Protein AF-A0A7Y8J2R2-F1 (afdb_monomer)

Solvent-accessible surface area (backbone atoms only — not comparable to full-atom values): 4893 Å² total; per-residue (Å²): 123,46,81,47,74,52,66,32,74,96,64,35,69,68,35,84,45,70,65,46,50,50,49,54,52,51,53,54,50,50,39,37,75,70,62,61,29,47,81,76,50,76,48,83,48,50,29,32,39,42,36,35,32,37,48,89,82,58,66,61,71,64,60,64,65,70,58,70,74,76,77,79,69,85,70,71,79,81,71,135

Mean predicted aligned error: 9.48 Å

Sequence (80 aa):
MYRVMSRGVDKCPTLCSDEDRVLCLRLVGQLVALGAMTEHAICQMTNHFHMLCKTPVGELSRRLVLYPGEEHGNRKAAAP

Foldseek 3Di:
DDKDKDFADVNAFPQQDVVSVVLVVVLVVVCVVVLQKAWDDKDDDRGMIITDIGGPPDPPVVSVVPDPPPPPDPPPPPDD

Radius of gyration: 14.22 Å; Cα contacts (8 Å, |Δi|>4): 86; chains: 1; bounding box: 40×23×37 Å

Secondary structure (DSSP, 8-state):
-EEEEEE-GGG--SS-SHHHHHHHHHHHHHHHHTTS-EEEEEEE-SSEEEEEEE-SSS-HHHHHHTS-------------

pLDDT: mean 74.72, std 18.6, range [32.41, 92.69]

Structure (mmCIF, N/CA/C/O backbone):
data_AF-A0A7Y8J2R2-F1
#
_entry.id   AF-A0A7Y8J2R2-F1
#
loop_
_atom_site.group_PDB
_atom_site.id
_atom_site.type_symbol
_atom_site.label_atom_id
_atom_site.label_alt_id
_atom_site.label_comp_id
_atom_site.label_asym_id
_atom_site.label_entity_id
_atom_site.label_seq_id
_atom_site.pdbx_PDB_ins_code
_atom_site.Cartn_x
_atom_site.Cartn_y
_atom_site.Cartn_z
_atom_site.occupancy
_atom_site.B_iso_or_equiv
_atom_site.auth_seq_id
_atom_site.auth_comp_id
_atom_site.auth_asym_id
_atom_site.auth_atom_id
_atom_site.pdbx_PDB_model_num
ATOM 1 N N . MET A 1 1 ? -8.932 8.129 10.667 1.00 77.56 1 MET A N 1
ATOM 2 C CA . MET A 1 1 ? -8.739 7.958 9.211 1.00 77.56 1 MET A CA 1
ATOM 3 C C . MET A 1 1 ? -7.382 8.546 8.880 1.00 77.56 1 MET A C 1
ATOM 5 O O . MET A 1 1 ? -7.069 9.598 9.422 1.00 77.56 1 MET A O 1
ATOM 9 N N . TYR A 1 2 ? -6.564 7.850 8.097 1.00 82.12 2 TYR A N 1
ATOM 10 C CA . TYR A 1 2 ? -5.155 8.170 7.875 1.00 82.12 2 TYR A CA 1
ATOM 11 C C . TYR A 1 2 ? -4.879 8.372 6.387 1.00 82.12 2 TYR A C 1
ATOM 13 O O . TYR A 1 2 ? -5.300 7.558 5.565 1.00 82.12 2 TYR A O 1
ATOM 21 N N . ARG A 1 3 ? -4.133 9.433 6.059 1.00 85.31 3 ARG A N 1
ATOM 22 C CA . ARG A 1 3 ? -3.523 9.635 4.742 1.00 85.31 3 ARG A CA 1
ATOM 23 C C . ARG A 1 3 ? -2.060 9.212 4.820 1.00 85.31 3 ARG A C 1
ATOM 25 O O . ARG A 1 3 ? -1.256 9.885 5.456 1.00 85.31 3 ARG A O 1
ATOM 32 N N . VAL A 1 4 ? -1.733 8.106 4.171 1.00 84.94 4 VAL A N 1
ATOM 33 C CA . VAL A 1 4 ? -0.380 7.558 4.061 1.00 84.94 4 VAL A CA 1
ATOM 34 C C . VAL A 1 4 ? 0.252 8.072 2.786 1.00 84.94 4 VAL A C 1
ATOM 36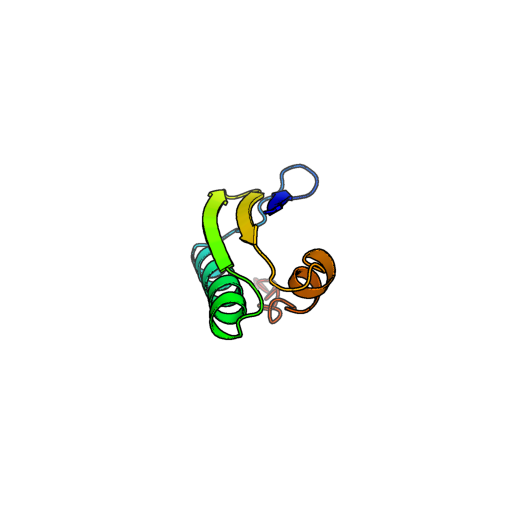 O O . VAL A 1 4 ? -0.392 8.104 1.736 1.00 84.94 4 VAL A O 1
ATOM 39 N N . MET A 1 5 ? 1.508 8.489 2.885 1.00 82.12 5 MET A N 1
ATOM 40 C CA . MET A 1 5 ? 2.308 8.900 1.742 1.00 82.12 5 MET A CA 1
ATOM 41 C C . MET A 1 5 ? 3.697 8.300 1.894 1.00 82.12 5 MET A C 1
ATOM 43 O O . MET A 1 5 ? 4.324 8.482 2.933 1.00 82.12 5 MET A O 1
ATOM 47 N N . SER A 1 6 ? 4.167 7.609 0.861 1.00 78.31 6 SER A N 1
ATOM 48 C CA . SER A 1 6 ? 5.573 7.227 0.733 1.00 78.31 6 SER A CA 1
ATOM 49 C C . SER A 1 6 ? 6.110 7.860 -0.531 1.00 78.31 6 SER A C 1
ATOM 51 O O . SER A 1 6 ? 5.484 7.729 -1.581 1.00 78.31 6 SER A O 1
ATOM 53 N N . ARG A 1 7 ? 7.229 8.572 -0.425 1.00 80.00 7 ARG A N 1
ATOM 54 C CA . ARG A 1 7 ? 7.893 9.253 -1.535 1.00 80.00 7 ARG A CA 1
ATOM 55 C C . ARG A 1 7 ? 9.354 8.835 -1.551 1.00 80.00 7 ARG A C 1
ATOM 57 O O . ARG A 1 7 ? 9.987 8.817 -0.499 1.00 80.00 7 ARG A O 1
ATOM 64 N N . GLY A 1 8 ? 9.870 8.533 -2.737 1.00 74.19 8 GLY A N 1
ATOM 65 C CA . GLY A 1 8 ? 11.279 8.210 -2.918 1.00 74.19 8 GLY A CA 1
ATOM 66 C C . GLY A 1 8 ? 12.177 9.349 -2.447 1.00 74.19 8 GLY A C 1
ATOM 67 O O . GLY A 1 8 ? 11.881 10.528 -2.683 1.00 74.19 8 GLY A O 1
ATOM 68 N N . VAL A 1 9 ? 13.282 8.989 -1.795 1.00 79.25 9 VAL A N 1
ATOM 69 C CA . VAL A 1 9 ? 14.374 9.928 -1.515 1.00 79.25 9 VAL A CA 1
ATOM 70 C C . VAL A 1 9 ? 14.847 10.509 -2.847 1.00 79.25 9 VAL A C 1
ATOM 72 O O . VAL A 1 9 ? 14.835 9.817 -3.864 1.00 79.25 9 VAL A O 1
ATOM 75 N N . ASP A 1 10 ? 15.133 11.809 -2.871 1.00 76.56 10 ASP A N 1
ATOM 76 C CA . ASP A 1 10 ? 15.537 12.538 -4.082 1.00 76.56 10 ASP A CA 1
ATOM 77 C C . ASP A 1 10 ? 14.583 12.389 -5.281 1.00 76.56 10 ASP A C 1
ATOM 79 O O . ASP A 1 10 ? 14.970 12.555 -6.436 1.00 76.56 10 ASP A O 1
ATOM 83 N N . LYS A 1 11 ? 13.294 12.123 -5.015 1.00 69.56 11 LYS A N 1
ATOM 84 C CA . LYS A 1 11 ? 12.252 11.878 -6.031 1.00 69.56 11 LYS A CA 1
ATOM 85 C C . LYS A 1 11 ? 12.536 10.658 -6.916 1.00 69.56 11 LYS A C 1
ATOM 87 O O . LYS A 1 11 ? 11.921 10.541 -7.980 1.00 69.56 11 LYS A O 1
ATOM 92 N N . CYS A 1 12 ? 13.419 9.760 -6.483 1.00 71.12 12 CYS A N 1
ATOM 93 C CA . CYS A 1 12 ? 13.706 8.526 -7.194 1.00 71.12 12 CYS A CA 1
ATOM 94 C C . CYS A 1 12 ? 12.438 7.669 -7.367 1.00 71.12 12 CYS A C 1
ATOM 96 O O . CYS A 1 12 ? 11.520 7.736 -6.538 1.00 71.12 12 CYS A O 1
ATOM 98 N N . PRO A 1 13 ? 12.374 6.861 -8.438 1.00 72.81 13 PRO A N 1
ATOM 99 C CA . PRO A 1 13 ? 11.318 5.875 -8.609 1.00 72.81 13 PRO A CA 1
ATOM 100 C C . PRO A 1 13 ? 11.245 4.929 -7.404 1.00 72.81 13 PRO A C 1
ATOM 102 O O . PRO A 1 13 ? 12.267 4.445 -6.925 1.00 72.81 13 PRO A O 1
ATOM 105 N N . THR A 1 14 ? 10.032 4.678 -6.919 1.00 76.38 14 THR A N 1
ATOM 106 C CA . THR A 1 14 ? 9.737 3.710 -5.850 1.00 76.38 14 THR A CA 1
ATOM 107 C C . THR A 1 14 ? 8.940 2.515 -6.359 1.00 76.38 14 THR A C 1
ATOM 109 O O . THR A 1 14 ? 8.980 1.458 -5.746 1.00 76.38 14 THR A O 1
ATOM 112 N N . LEU A 1 15 ? 8.185 2.698 -7.446 1.00 81.56 15 LEU A N 1
ATOM 113 C CA . LEU A 1 15 ? 7.459 1.650 -8.162 1.00 81.56 15 LEU A CA 1
ATOM 114 C C . LEU A 1 15 ? 7.958 1.701 -9.608 1.00 81.56 15 LEU A C 1
ATOM 116 O O . LEU A 1 15 ? 7.476 2.510 -10.408 1.00 81.56 15 LEU A O 1
ATOM 120 N N . CYS A 1 16 ? 9.008 0.934 -9.889 1.00 83.44 16 CYS A N 1
ATOM 121 C CA . CYS A 1 16 ? 9.796 1.012 -11.120 1.00 83.44 16 CYS A CA 1
ATOM 122 C C . CYS A 1 16 ? 9.162 0.229 -12.270 1.00 83.44 16 CYS A C 1
ATOM 124 O O . CYS A 1 16 ? 9.445 0.520 -13.431 1.00 83.44 16 CYS A O 1
ATOM 126 N N . SER A 1 17 ? 8.306 -0.736 -11.950 1.00 86.44 17 SER A N 1
ATOM 127 C CA . SER A 1 17 ? 7.651 -1.622 -12.905 1.00 86.44 17 SER A CA 1
ATOM 128 C C . SER A 1 17 ? 6.163 -1.795 -12.596 1.00 86.44 17 SER A C 1
ATOM 130 O O . SER A 1 17 ? 5.672 -1.420 -11.524 1.00 86.44 17 SER A O 1
ATOM 132 N N . ASP A 1 18 ? 5.426 -2.374 -13.541 1.00 89.62 18 ASP A N 1
ATOM 133 C CA . ASP A 1 18 ? 4.036 -2.762 -13.299 1.00 89.62 18 ASP A CA 1
ATOM 134 C C . ASP A 1 18 ? 3.958 -3.924 -12.300 1.00 89.62 18 ASP A C 1
ATOM 136 O O . ASP A 1 18 ? 3.015 -4.000 -11.509 1.00 89.62 18 ASP A O 1
ATOM 140 N N . GLU A 1 19 ? 4.983 -4.774 -12.242 1.00 88.94 19 GLU A N 1
ATOM 141 C CA . GLU A 1 19 ? 5.132 -5.803 -11.217 1.00 88.94 19 GLU A CA 1
ATOM 142 C C . GLU A 1 19 ? 5.207 -5.193 -9.811 1.00 88.94 19 GLU A C 1
ATOM 144 O O . GLU A 1 19 ? 4.512 -5.673 -8.914 1.00 88.94 19 GLU A O 1
ATOM 149 N N . ASP A 1 20 ? 5.956 -4.101 -9.619 1.00 85.38 20 ASP A N 1
ATOM 150 C CA . ASP A 1 20 ? 6.048 -3.401 -8.329 1.00 85.38 20 ASP A CA 1
ATOM 151 C C . ASP A 1 20 ? 4.695 -2.808 -7.920 1.00 85.38 20 ASP A C 1
ATOM 153 O O . ASP A 1 20 ? 4.272 -2.900 -6.762 1.00 85.38 20 ASP A O 1
ATOM 157 N N . ARG A 1 21 ? 3.979 -2.212 -8.882 1.00 86.94 21 ARG A N 1
ATOM 158 C CA . ARG A 1 21 ? 2.631 -1.654 -8.682 1.00 86.94 21 ARG A CA 1
ATOM 159 C C . ARG A 1 21 ? 1.652 -2.728 -8.234 1.00 86.94 21 ARG A C 1
ATOM 161 O O . ARG A 1 21 ? 0.917 -2.541 -7.259 1.00 86.94 21 ARG A O 1
ATOM 168 N N . VAL A 1 22 ? 1.677 -3.864 -8.924 1.00 91.44 22 VAL A N 1
ATOM 169 C CA . VAL A 1 22 ? 0.846 -5.029 -8.633 1.00 91.44 22 VA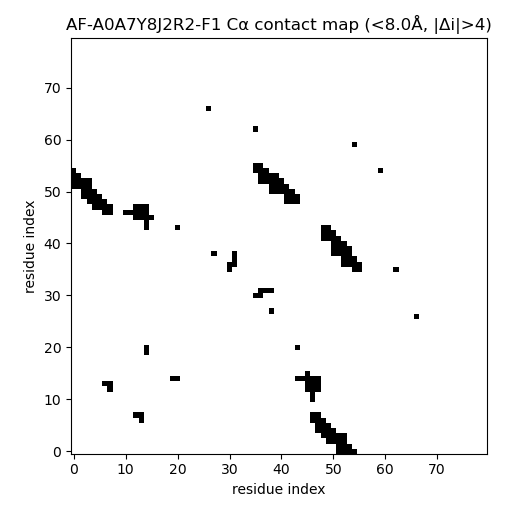L A CA 1
ATOM 170 C C . VAL A 1 22 ? 1.216 -5.635 -7.282 1.00 91.44 22 VAL A C 1
ATOM 172 O O . VAL A 1 22 ? 0.318 -5.952 -6.504 1.00 91.44 22 VAL A O 1
ATOM 175 N N . LEU A 1 23 ? 2.505 -5.765 -6.961 1.00 87.50 23 LEU A N 1
ATOM 176 C CA . LEU A 1 23 ? 2.963 -6.238 -5.656 1.00 87.50 23 LEU A CA 1
ATOM 177 C C . LEU A 1 23 ? 2.452 -5.320 -4.544 1.00 87.50 23 LEU A C 1
ATOM 179 O O . LEU A 1 23 ? 1.827 -5.802 -3.604 1.00 87.50 23 LEU A O 1
ATOM 183 N N . CYS A 1 24 ? 2.608 -4.002 -4.688 1.00 86.00 24 CYS A N 1
ATOM 184 C CA . CYS A 1 24 ? 2.095 -3.020 -3.735 1.00 86.00 24 CYS A CA 1
ATOM 185 C C . CYS A 1 24 ? 0.587 -3.198 -3.476 1.00 86.00 24 CYS A C 1
ATOM 187 O O . CYS A 1 24 ? 0.169 -3.263 -2.319 1.00 86.00 24 CYS A O 1
ATOM 189 N N . LEU A 1 25 ? -0.226 -3.356 -4.528 1.00 91.25 25 LEU A N 1
ATOM 190 C CA . LEU A 1 25 ? -1.666 -3.603 -4.381 1.00 91.25 25 LEU A CA 1
ATOM 191 C C . LEU A 1 25 ? -1.964 -4.939 -3.691 1.00 91.25 25 LEU A C 1
ATOM 193 O O . LEU A 1 25 ? -2.859 -4.996 -2.849 1.00 91.25 25 LEU A O 1
ATOM 197 N N . ARG A 1 26 ? -1.213 -6.005 -4.000 1.00 92.31 26 ARG A N 1
ATOM 198 C CA . ARG A 1 26 ? -1.374 -7.310 -3.334 1.00 92.31 26 ARG A CA 1
ATOM 199 C C . ARG A 1 26 ? -1.092 -7.214 -1.838 1.00 92.31 26 ARG A C 1
ATOM 201 O O . ARG A 1 26 ? -1.880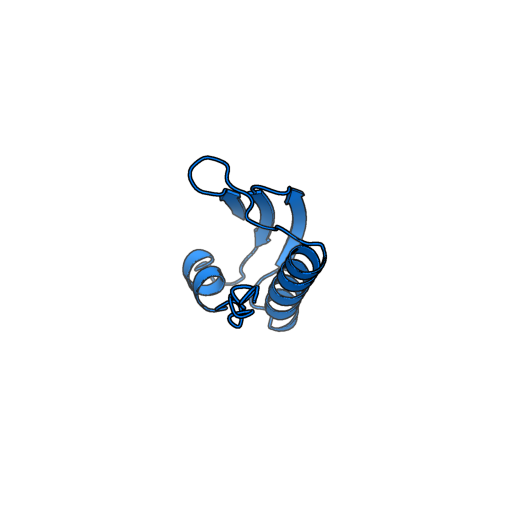 -7.737 -1.056 1.00 92.31 26 ARG A O 1
ATOM 208 N N . LEU A 1 27 ? -0.024 -6.518 -1.445 1.00 88.25 27 LEU A N 1
ATOM 209 C CA . LEU A 1 27 ? 0.337 -6.330 -0.037 1.00 88.25 27 LEU A CA 1
ATOM 210 C C . LEU A 1 27 ? -0.746 -5.562 0.728 1.00 88.25 27 LEU A C 1
ATOM 212 O O . LEU A 1 27 ? -1.171 -5.976 1.806 1.00 88.25 27 LEU A O 1
ATOM 216 N N . VAL A 1 28 ? -1.255 -4.473 0.146 1.00 89.62 28 VAL A N 1
ATOM 217 C CA . VAL A 1 28 ? -2.376 -3.720 0.731 1.00 89.62 28 VAL A CA 1
ATOM 218 C C . VAL A 1 28 ? -3.624 -4.601 0.829 1.00 89.62 28 VAL A C 1
ATOM 220 O O . VAL A 1 28 ? -4.271 -4.634 1.875 1.00 89.62 28 VAL A O 1
ATOM 223 N N . GLY A 1 29 ? -3.927 -5.377 -0.214 1.00 90.69 29 GLY A N 1
ATOM 224 C CA . GLY A 1 29 ? -5.042 -6.324 -0.224 1.00 90.69 29 GLY A CA 1
ATOM 225 C C . GLY A 1 29 ? -4.939 -7.388 0.872 1.00 90.69 29 GLY A C 1
ATOM 226 O O . GLY A 1 29 ? -5.937 -7.687 1.525 1.00 90.69 29 GLY A O 1
ATOM 227 N N . GLN A 1 30 ? -3.740 -7.908 1.143 1.00 90.25 30 GLN A N 1
ATOM 228 C CA . GLN A 1 30 ? -3.499 -8.847 2.244 1.00 90.25 30 GLN A CA 1
ATOM 229 C C . GLN A 1 30 ? -3.785 -8.208 3.607 1.00 90.25 30 GLN A C 1
ATOM 231 O O . GLN A 1 30 ? -4.457 -8.817 4.437 1.00 90.25 30 GLN A O 1
ATOM 236 N N . LEU A 1 31 ? -3.354 -6.964 3.836 1.00 86.56 31 LEU A N 1
ATOM 237 C CA . LEU A 1 31 ? -3.654 -6.244 5.081 1.00 86.56 31 LEU A CA 1
ATOM 238 C C . LEU A 1 31 ? -5.159 -6.004 5.266 1.00 86.56 31 LEU A C 1
ATOM 240 O O . LEU A 1 31 ? -5.660 -6.088 6.391 1.00 86.56 31 LEU A O 1
ATOM 244 N N . VAL A 1 32 ? -5.886 -5.734 4.181 1.00 90.69 32 VAL A N 1
ATOM 245 C CA . VAL A 1 32 ? -7.349 -5.603 4.216 1.00 90.69 32 VAL A CA 1
ATOM 246 C C . VAL A 1 32 ? -8.015 -6.945 4.522 1.00 90.69 32 VAL A C 1
ATOM 248 O O . VAL A 1 32 ? -8.861 -7.013 5.411 1.00 90.69 32 VAL A O 1
ATOM 251 N N . ALA A 1 33 ? -7.595 -8.026 3.859 1.00 90.12 33 ALA A N 1
ATOM 252 C CA . ALA A 1 33 ? -8.132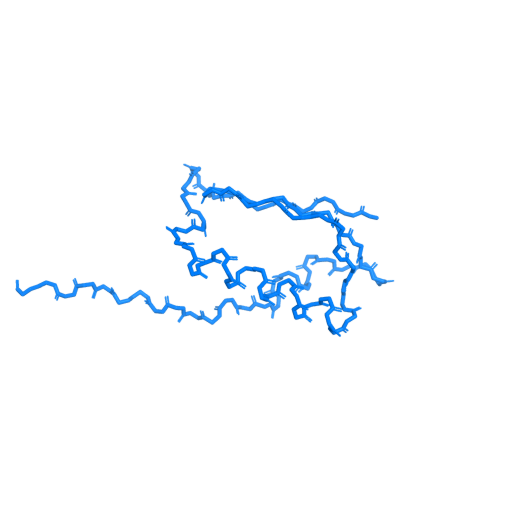 -9.371 4.075 1.00 90.12 33 ALA A CA 1
ATOM 253 C C . ALA A 1 33 ? -7.893 -9.888 5.505 1.00 90.12 33 ALA A C 1
ATOM 255 O O . ALA A 1 33 ? -8.750 -10.561 6.071 1.00 90.12 33 ALA A O 1
ATOM 256 N N . LEU A 1 34 ? -6.764 -9.523 6.119 1.00 88.69 34 LEU A N 1
ATOM 257 C CA . LEU A 1 34 ? -6.449 -9.833 7.518 1.00 88.69 34 LEU A CA 1
ATOM 258 C C . LEU A 1 34 ? -7.240 -8.980 8.529 1.00 88.69 34 LEU A C 1
ATOM 260 O O . LEU A 1 34 ? -7.045 -9.122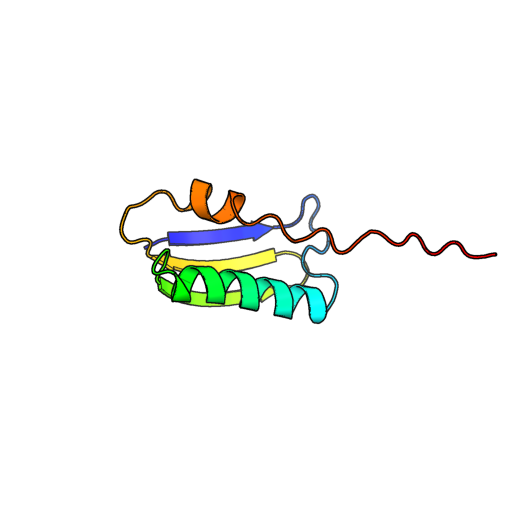 9.736 1.00 88.69 34 LEU A O 1
ATOM 264 N N . GLY A 1 35 ? -8.076 -8.041 8.071 1.00 86.75 35 GLY A N 1
ATOM 265 C CA . GLY A 1 35 ? -8.761 -7.078 8.936 1.00 86.75 35 GLY A CA 1
ATOM 266 C C . GLY A 1 35 ? -7.802 -6.103 9.629 1.00 86.75 35 GLY A C 1
ATOM 267 O O . GLY A 1 35 ? -8.174 -5.421 10.586 1.00 86.75 35 GLY A O 1
ATOM 268 N N . ALA A 1 36 ? -6.548 -6.022 9.171 1.00 85.56 36 ALA A N 1
ATOM 269 C CA . ALA A 1 36 ? -5.546 -5.135 9.745 1.00 85.56 36 ALA A CA 1
ATOM 270 C C . ALA A 1 36 ? -5.818 -3.667 9.389 1.00 85.56 36 ALA A C 1
ATOM 272 O O . ALA A 1 36 ? -5.442 -2.760 10.138 1.00 85.56 36 ALA A O 1
ATOM 273 N N . MET A 1 37 ? -6.502 -3.426 8.273 1.00 87.81 37 MET A N 1
ATOM 274 C CA . MET A 1 37 ? -6.949 -2.103 7.862 1.00 87.81 37 MET A CA 1
ATOM 275 C C . MET A 1 37 ? -8.159 -2.168 6.930 1.00 87.81 37 MET A C 1
ATOM 277 O O . MET A 1 37 ? -8.448 -3.192 6.328 1.00 87.81 37 MET A O 1
ATOM 281 N N . THR A 1 38 ? -8.835 -1.038 6.780 1.00 91.62 38 THR A N 1
ATOM 282 C CA . THR A 1 38 ? -9.784 -0.771 5.702 1.00 91.62 38 THR A CA 1
ATOM 283 C C . THR A 1 38 ? -9.135 0.223 4.751 1.00 91.62 38 THR A C 1
ATOM 285 O O . THR A 1 38 ? -8.707 1.299 5.179 1.00 91.62 38 THR A O 1
ATOM 288 N N . GLU A 1 39 ? -9.036 -0.141 3.479 1.00 91.50 39 GLU A N 1
ATOM 289 C CA . GLU A 1 39 ? -8.583 0.740 2.406 1.00 91.50 39 GLU A CA 1
ATOM 290 C C . GLU A 1 39 ? -9.792 1.490 1.821 1.00 91.50 39 GLU A C 1
ATOM 292 O O . GLU A 1 39 ? -10.898 0.953 1.766 1.00 91.50 39 GLU A O 1
ATOM 297 N N . HIS A 1 40 ? -9.606 2.773 1.507 1.00 92.44 40 HIS A N 1
ATOM 298 C CA . HIS A 1 40 ? -10.652 3.631 0.940 1.00 92.44 40 HIS A CA 1
ATOM 299 C C . HIS A 1 40 ? -10.274 4.194 -0.431 1.00 92.44 40 HIS A C 1
ATOM 301 O O . HIS A 1 40 ? -11.156 4.423 -1.254 1.00 92.44 40 HIS A O 1
ATOM 307 N N . ALA A 1 41 ? -8.993 4.505 -0.633 1.00 92.69 41 ALA A N 1
ATOM 308 C CA . ALA A 1 41 ? -8.445 4.899 -1.924 1.00 92.69 41 ALA A CA 1
ATOM 309 C C . ALA A 1 41 ? -6.920 4.718 -1.937 1.00 92.69 41 ALA A C 1
ATOM 311 O O . ALA A 1 41 ? -6.244 5.069 -0.962 1.00 92.69 41 ALA A O 1
ATOM 312 N N . ILE A 1 42 ? -6.369 4.282 -3.070 1.00 92.12 42 ILE A N 1
ATOM 313 C CA . ILE A 1 42 ? -4.931 4.216 -3.324 1.00 92.12 42 ILE A CA 1
ATOM 314 C C . ILE A 1 42 ? -4.608 4.812 -4.696 1.00 92.12 42 ILE A C 1
ATOM 316 O O . ILE A 1 42 ? -5.277 4.542 -5.689 1.00 92.12 42 ILE A O 1
ATOM 320 N N . CYS A 1 43 ? -3.577 5.653 -4.751 1.00 92.25 43 CYS A N 1
ATOM 321 C CA . CYS A 1 43 ? -3.067 6.254 -5.979 1.00 92.25 43 CYS A CA 1
ATOM 322 C C . CYS A 1 43 ? -1.556 6.041 -6.047 1.00 92.25 43 CYS A C 1
ATOM 324 O O . CYS A 1 43 ? -0.819 6.491 -5.165 1.00 92.25 43 CYS A O 1
ATOM 326 N N . GLN A 1 44 ? -1.103 5.345 -7.088 1.00 89.62 44 GLN A N 1
ATOM 327 C CA . GLN A 1 44 ? 0.301 5.028 -7.315 1.00 89.62 44 GLN A CA 1
ATOM 328 C C . GLN A 1 44 ? 0.871 5.918 -8.417 1.00 89.62 44 GLN A C 1
ATOM 330 O O . GLN A 1 44 ? 0.380 5.942 -9.541 1.00 89.62 44 GLN A O 1
ATOM 335 N N . MET A 1 45 ? 1.964 6.601 -8.110 1.00 87.19 45 MET A N 1
ATOM 336 C CA . MET A 1 45 ? 2.820 7.286 -9.070 1.00 87.19 45 MET A CA 1
ATOM 337 C C . MET A 1 45 ? 4.190 6.609 -9.065 1.00 87.19 45 MET A C 1
ATOM 339 O O . MET A 1 45 ? 4.516 5.833 -8.172 1.00 87.19 45 MET A O 1
ATOM 343 N N . THR A 1 46 ? 5.008 6.872 -10.077 1.00 83.25 46 THR A N 1
ATOM 344 C CA . THR A 1 46 ? 6.317 6.213 -10.220 1.00 83.25 46 THR A CA 1
ATOM 345 C C . THR A 1 46 ? 7.247 6.467 -9.030 1.00 83.25 46 THR A C 1
ATOM 347 O O . THR A 1 46 ? 7.997 5.584 -8.636 1.00 83.25 46 THR A O 1
ATOM 350 N N . ASN A 1 47 ? 7.183 7.652 -8.422 1.00 81.56 47 ASN A N 1
ATOM 351 C CA . ASN A 1 47 ? 8.077 8.082 -7.340 1.00 81.56 47 ASN A CA 1
ATOM 352 C C . ASN A 1 47 ? 7.393 8.257 -5.972 1.00 81.56 47 ASN A C 1
ATOM 354 O O . ASN A 1 47 ? 8.041 8.685 -5.015 1.00 81.56 47 ASN A O 1
ATOM 358 N N . HIS A 1 48 ? 6.083 8.017 -5.879 1.00 84.00 48 HIS A N 1
ATOM 359 C CA . HIS A 1 48 ? 5.359 8.029 -4.610 1.00 84.00 48 HIS A CA 1
ATOM 360 C C . HIS A 1 48 ? 3.996 7.350 -4.719 1.00 84.00 48 HIS A C 1
ATOM 362 O O . HIS A 1 48 ? 3.437 7.229 -5.805 1.00 84.00 48 HIS A O 1
ATOM 368 N N . PHE A 1 49 ? 3.412 6.985 -3.582 1.00 86.50 49 PHE A N 1
ATOM 369 C CA . PHE A 1 49 ? 2.008 6.595 -3.512 1.00 86.50 49 PHE A CA 1
ATOM 370 C C . PHE A 1 49 ? 1.270 7.354 -2.412 1.00 86.50 49 PHE A C 1
ATOM 372 O O . PHE A 1 49 ? 1.856 7.773 -1.409 1.00 86.50 49 PHE A O 1
ATOM 379 N N . HIS A 1 50 ? -0.036 7.506 -2.607 1.00 89.62 50 HIS A N 1
ATOM 380 C CA . HIS A 1 50 ? -0.977 7.979 -1.603 1.00 89.62 50 HIS A CA 1
ATOM 381 C C . HIS A 1 50 ? -1.959 6.866 -1.280 1.00 89.62 50 HIS A C 1
ATOM 383 O O . HIS A 1 50 ? -2.485 6.232 -2.189 1.00 89.62 50 HIS A O 1
ATOM 389 N N . MET A 1 51 ? -2.249 6.674 -0.000 1.00 90.81 51 MET A N 1
ATOM 390 C CA . MET A 1 51 ? -3.278 5.740 0.435 1.00 90.81 51 MET A CA 1
ATOM 391 C C . MET A 1 51 ? -4.116 6.365 1.543 1.00 90.81 51 MET A C 1
ATOM 393 O O . MET A 1 51 ? -3.592 6.946 2.493 1.00 90.81 51 MET A O 1
ATOM 397 N N . LEU A 1 52 ? -5.428 6.240 1.426 1.00 90.94 52 LEU A N 1
ATOM 398 C CA . LEU A 1 52 ? -6.404 6.659 2.413 1.00 90.94 52 LEU A CA 1
ATOM 399 C C . LEU A 1 52 ? -6.976 5.409 3.066 1.00 90.94 52 LEU A C 1
ATOM 401 O O . LEU A 1 52 ? -7.549 4.554 2.395 1.00 90.94 52 LEU A O 1
ATOM 405 N N . CYS A 1 53 ? -6.802 5.284 4.375 1.00 90.12 53 CYS A N 1
ATOM 406 C CA . CYS A 1 53 ? -7.178 4.066 5.079 1.00 90.12 53 CYS A CA 1
ATOM 407 C C . CYS A 1 53 ? -7.597 4.322 6.526 1.00 90.12 53 CYS A C 1
ATOM 409 O O . CYS A 1 53 ? -7.415 5.406 7.091 1.00 90.12 53 CYS A O 1
ATOM 411 N N . LYS A 1 54 ? -8.157 3.296 7.156 1.00 89.50 54 LYS A N 1
ATOM 412 C CA . LYS A 1 54 ? -8.469 3.264 8.582 1.00 89.50 54 LYS A CA 1
ATOM 413 C C . LYS A 1 54 ? -7.893 1.988 9.179 1.00 89.50 54 LYS A C 1
ATOM 415 O O . LYS A 1 54 ? -8.038 0.922 8.598 1.00 89.50 54 LYS A O 1
ATOM 420 N N . THR A 1 55 ? -7.268 2.080 10.347 1.00 84.88 55 THR A N 1
ATOM 421 C CA . THR A 1 55 ? -6.913 0.896 11.136 1.00 84.88 55 THR A CA 1
ATOM 422 C C . THR A 1 55 ? -7.884 0.769 12.313 1.00 84.88 55 THR A C 1
ATOM 424 O O . THR A 1 55 ? -8.283 1.791 12.879 1.00 84.88 55 THR A O 1
ATOM 427 N N . PRO A 1 56 ? -8.299 -0.452 12.689 1.00 77.25 56 PRO A N 1
ATOM 428 C CA . PRO A 1 56 ? -9.250 -0.652 13.782 1.00 77.25 56 PRO A CA 1
ATOM 429 C C . PRO A 1 56 ? -8.667 -0.355 15.174 1.00 77.25 56 PRO A C 1
ATOM 431 O O . PRO A 1 56 ? -9.422 -0.021 16.077 1.00 77.25 56 PRO A O 1
ATOM 434 N N . VAL A 1 57 ? -7.342 -0.437 15.345 1.00 72.50 57 VAL A N 1
ATOM 435 C CA . VAL A 1 57 ? -6.652 -0.345 16.653 1.00 72.50 57 VAL A CA 1
ATOM 436 C C . VAL A 1 57 ? -5.569 0.746 16.720 1.00 72.50 57 VAL A C 1
ATOM 438 O O . VAL A 1 57 ? -4.798 0.784 17.669 1.00 72.50 57 VAL A O 1
ATOM 441 N N . GLY A 1 58 ? -5.481 1.648 15.734 1.00 64.50 58 GLY A N 1
ATOM 442 C CA . GLY A 1 58 ? -4.320 2.548 15.609 1.00 64.50 58 GLY A CA 1
ATOM 443 C C . GLY A 1 58 ? -3.108 1.823 15.004 1.00 64.50 58 GLY A C 1
ATOM 444 O O . GLY A 1 58 ? -3.302 0.870 14.247 1.00 64.50 58 GLY A O 1
ATOM 445 N N . GLU A 1 59 ? -1.876 2.274 15.267 1.00 66.56 59 GLU A N 1
ATOM 446 C CA . GLU A 1 59 ? -0.627 1.549 14.924 1.00 66.56 59 GLU A CA 1
ATOM 447 C C . GLU A 1 59 ? -0.347 1.322 13.419 1.00 66.56 59 GLU A C 1
ATOM 449 O O . GLU A 1 59 ? 0.243 0.317 13.012 1.00 66.56 59 GLU A O 1
ATOM 454 N N . LEU A 1 60 ? -0.755 2.262 12.560 1.00 67.31 60 LEU A N 1
ATOM 455 C CA . LEU A 1 60 ? -0.538 2.166 11.110 1.00 67.31 60 LEU A CA 1
ATOM 456 C C . LEU A 1 60 ? 0.951 1.997 10.739 1.00 67.31 60 LEU A C 1
ATOM 458 O O . LEU A 1 60 ? 1.279 1.169 9.892 1.00 67.31 60 LEU A O 1
ATOM 462 N N . SER A 1 61 ? 1.847 2.756 11.376 1.00 62.41 61 SER A N 1
ATOM 463 C CA . SER A 1 61 ? 3.292 2.715 11.107 1.00 62.41 61 SER A CA 1
ATOM 464 C C . SER A 1 61 ? 3.879 1.321 11.326 1.00 62.41 61 SER A C 1
ATOM 466 O O . SER A 1 61 ? 4.612 0.819 10.480 1.00 62.41 61 SER A O 1
ATOM 468 N N . ARG A 1 62 ? 3.495 0.651 12.415 1.00 60.47 62 ARG A N 1
ATOM 469 C CA . ARG A 1 62 ? 3.974 -0.694 12.751 1.00 60.47 62 ARG A CA 1
ATOM 470 C C . ARG A 1 62 ? 3.504 -1.747 11.746 1.00 60.47 62 ARG A C 1
ATOM 472 O O . ARG A 1 62 ? 4.251 -2.662 11.424 1.00 60.47 62 ARG A O 1
ATOM 479 N N . ARG A 1 63 ? 2.285 -1.599 11.224 1.00 62.22 63 ARG A N 1
ATOM 480 C CA . ARG A 1 63 ? 1.690 -2.521 10.242 1.00 62.22 63 ARG A CA 1
ATOM 481 C C . ARG A 1 63 ? 2.229 -2.335 8.827 1.00 62.22 63 ARG A C 1
ATOM 483 O O . ARG A 1 63 ? 2.314 -3.315 8.100 1.00 62.22 63 ARG A O 1
ATOM 490 N N . LEU A 1 64 ? 2.623 -1.115 8.460 1.00 64.62 64 LEU A N 1
ATOM 491 C CA . LEU A 1 64 ? 3.244 -0.833 7.162 1.00 64.62 64 LEU A CA 1
ATOM 492 C C . LEU A 1 64 ? 4.706 -1.314 7.102 1.00 64.62 64 LEU A C 1
ATOM 494 O O . LEU A 1 64 ? 5.167 -1.715 6.043 1.00 64.62 64 LEU A O 1
ATOM 498 N N . VAL A 1 65 ? 5.419 -1.295 8.236 1.00 58.66 65 VAL A N 1
ATOM 499 C CA . VAL A 1 65 ? 6.819 -1.758 8.351 1.00 58.66 65 VAL A CA 1
ATOM 500 C C . VAL A 1 65 ? 6.930 -3.289 8.388 1.00 58.66 65 VAL A C 1
ATOM 502 O O . VAL A 1 65 ? 7.941 -3.841 7.970 1.00 58.66 65 VAL A O 1
ATOM 505 N N . LEU A 1 66 ? 5.899 -3.987 8.875 1.00 45.78 66 LEU A N 1
ATOM 506 C CA . LEU A 1 66 ? 5.924 -5.440 9.095 1.00 45.78 66 LEU A CA 1
ATOM 507 C C . LEU A 1 66 ? 5.683 -6.300 7.851 1.00 45.78 66 LEU A C 1
ATOM 509 O O . LEU A 1 66 ? 5.776 -7.519 7.963 1.00 45.78 66 LEU A O 1
ATOM 513 N N . TYR A 1 67 ? 5.391 -5.710 6.691 1.00 46.62 67 TYR A N 1
ATOM 514 C CA . TYR A 1 67 ? 5.392 -6.457 5.438 1.00 46.62 67 TYR A CA 1
ATOM 515 C C . TYR A 1 67 ? 6.697 -6.151 4.701 1.00 46.62 67 TYR A C 1
ATOM 517 O O . TYR A 1 67 ? 6.750 -5.174 3.948 1.00 46.62 67 TYR A O 1
ATOM 525 N N . PRO A 1 68 ? 7.777 -6.919 4.947 1.00 43.19 68 PRO A N 1
ATOM 526 C CA . PRO A 1 68 ? 8.942 -6.822 4.094 1.00 43.19 68 PRO A CA 1
ATOM 527 C C . PRO A 1 68 ? 8.444 -7.169 2.695 1.00 43.19 68 PRO A C 1
ATOM 529 O O . PRO A 1 68 ? 7.796 -8.199 2.492 1.00 43.19 68 PRO A O 1
ATOM 532 N N . GLY A 1 69 ? 8.678 -6.280 1.733 1.00 41.97 69 GLY A N 1
ATOM 533 C CA . GLY A 1 69 ? 8.682 -6.728 0.354 1.00 41.97 69 GLY A CA 1
ATOM 534 C C . GLY A 1 69 ? 9.636 -7.911 0.320 1.00 41.97 69 GLY A C 1
ATOM 535 O O . GLY A 1 69 ? 10.804 -7.750 0.666 1.00 41.97 69 GLY A O 1
ATOM 536 N N . GLU A 1 70 ? 9.116 -9.100 0.016 1.00 39.50 70 GLU A N 1
ATOM 537 C CA . GLU A 1 70 ? 9.936 -10.219 -0.429 1.00 39.50 70 GLU A CA 1
ATOM 538 C C . GLU A 1 70 ? 10.951 -9.624 -1.400 1.00 39.50 70 GLU A C 1
ATOM 540 O O . GLU A 1 70 ? 10.548 -9.003 -2.388 1.00 39.50 70 GLU A O 1
ATOM 545 N N . GLU A 1 71 ? 12.236 -9.693 -1.047 1.00 42.06 71 GLU A N 1
ATOM 546 C CA . GLU A 1 71 ? 13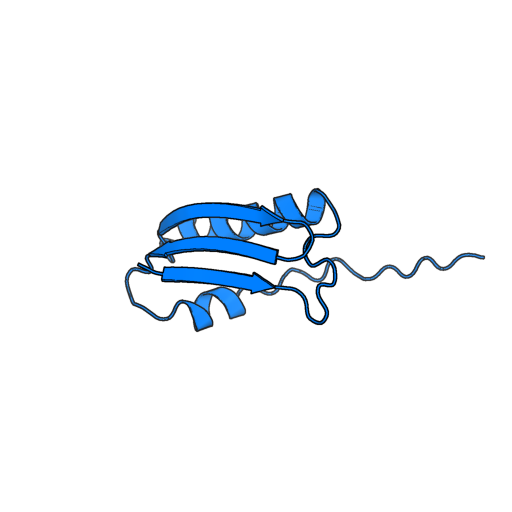.307 -9.100 -1.830 1.00 42.06 71 GLU A CA 1
ATOM 547 C C . GLU A 1 71 ? 13.239 -9.682 -3.242 1.00 42.06 71 GLU A C 1
ATOM 549 O O . GLU A 1 71 ? 13.734 -10.778 -3.514 1.00 42.06 71 GLU A O 1
ATOM 554 N N . HIS A 1 72 ? 12.598 -8.959 -4.162 1.00 40.38 72 HIS A N 1
ATOM 555 C CA . HIS A 1 72 ? 12.736 -9.229 -5.578 1.00 40.38 72 HIS A CA 1
ATOM 556 C C . HIS A 1 72 ? 14.169 -8.850 -5.908 1.00 40.38 72 HIS A C 1
ATOM 558 O O . HIS A 1 72 ? 14.514 -7.680 -6.070 1.00 40.38 72 HIS A O 1
ATOM 564 N N . GLY A 1 73 ? 15.012 -9.880 -5.846 1.00 36.31 73 GLY A N 1
ATOM 565 C CA . GLY A 1 73 ? 16.449 -9.779 -5.893 1.00 36.31 73 GLY A CA 1
ATOM 566 C C . GLY A 1 73 ? 16.890 -8.824 -6.983 1.00 36.31 73 GLY A C 1
ATOM 567 O O . GLY A 1 73 ? 16.511 -8.951 -8.149 1.00 36.31 73 GLY A O 1
ATOM 568 N N . ASN A 1 74 ? 17.758 -7.904 -6.581 1.00 34.38 74 ASN A N 1
ATOM 569 C CA . ASN A 1 74 ? 18.688 -7.231 -7.459 1.00 34.38 74 ASN A CA 1
ATOM 570 C C . ASN A 1 74 ? 19.540 -8.298 -8.166 1.00 34.38 74 ASN A C 1
ATOM 572 O O . ASN A 1 74 ? 20.677 -8.576 -7.783 1.00 34.38 74 ASN A O 1
ATOM 576 N N . ARG A 1 75 ? 18.990 -8.930 -9.207 1.00 39.69 75 ARG A N 1
ATOM 577 C CA 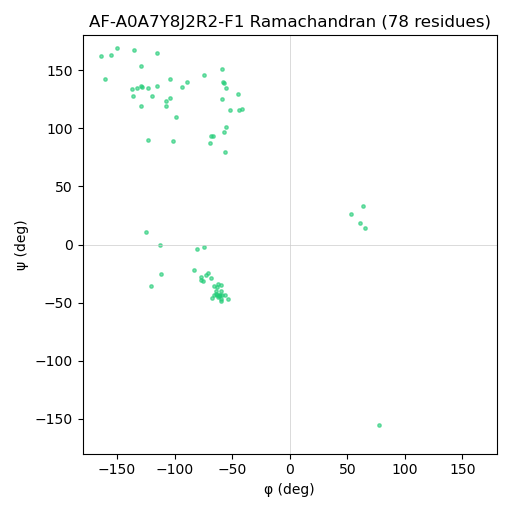. ARG A 1 75 ? 19.797 -9.543 -10.250 1.00 39.69 75 ARG A CA 1
ATOM 578 C C . ARG A 1 75 ? 20.429 -8.377 -10.982 1.00 39.69 75 ARG A C 1
ATOM 580 O O . ARG A 1 75 ? 19.899 -7.887 -11.975 1.00 39.69 75 ARG A O 1
ATOM 587 N N . LYS A 1 76 ? 21.581 -7.936 -10.468 1.00 36.59 76 LYS A N 1
ATOM 588 C CA . LYS A 1 76 ? 22.587 -7.296 -11.303 1.00 36.59 76 LYS A CA 1
ATOM 589 C C . LYS A 1 76 ? 22.677 -8.143 -12.564 1.00 36.59 76 LYS A C 1
ATOM 591 O O . LYS A 1 76 ? 23.022 -9.322 -12.489 1.00 36.59 76 LYS A O 1
ATOM 596 N N . ALA A 1 77 ? 22.319 -7.549 -13.694 1.00 38.53 77 ALA A N 1
ATOM 597 C CA . ALA A 1 77 ? 22.708 -8.069 -14.983 1.00 38.53 77 ALA A CA 1
ATOM 598 C C . ALA A 1 77 ? 24.237 -8.176 -14.956 1.00 38.53 77 ALA A C 1
ATOM 600 O O . ALA A 1 77 ? 24.945 -7.174 -15.038 1.00 38.53 77 ALA A O 1
ATOM 601 N N . ALA A 1 78 ? 24.741 -9.391 -14.750 1.00 42.22 78 ALA A N 1
ATOM 602 C CA . ALA A 1 78 ? 26.058 -9.757 -15.217 1.00 42.22 78 ALA A CA 1
ATOM 603 C C . ALA A 1 78 ? 25.947 -9.748 -16.745 1.00 42.22 78 ALA A C 1
ATOM 605 O O . ALA A 1 78 ? 25.441 -10.692 -17.349 1.00 42.22 78 ALA A O 1
ATOM 606 N N . ALA A 1 79 ? 26.286 -8.607 -17.342 1.00 32.41 79 ALA A N 1
ATOM 607 C CA . ALA A 1 79 ? 26.630 -8.546 -18.751 1.00 32.41 79 ALA A CA 1
ATOM 608 C C . ALA A 1 79 ? 28.041 -9.153 -18.924 1.00 32.41 79 ALA A C 1
ATOM 61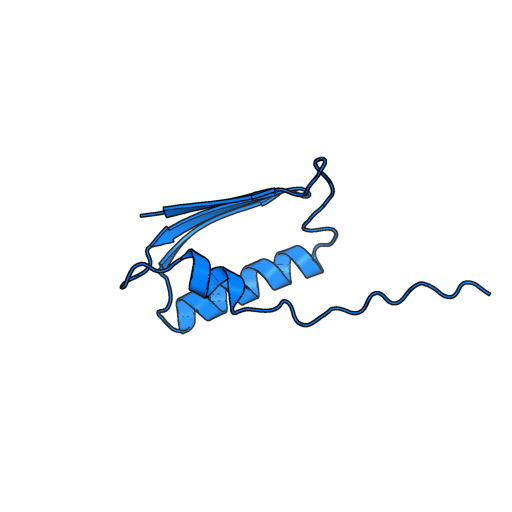0 O O . ALA A 1 79 ? 28.839 -9.043 -17.987 1.00 32.41 79 ALA A O 1
ATOM 611 N N . PRO A 1 80 ? 28.296 -9.839 -20.051 1.00 44.47 80 PRO A N 1
ATOM 612 C CA . PRO A 1 80 ? 29.485 -10.666 -20.278 1.00 44.47 80 PRO A CA 1
ATOM 613 C C . PRO A 1 80 ? 30.801 -9.885 -20.308 1.00 44.47 80 PRO A C 1
ATOM 615 O O . PRO A 1 80 ? 30.781 -8.689 -20.681 1.00 44.47 80 PRO A O 1
#

Nearest PDB structures (foldseek):
  2xo6-assembly1_D  TM=7.194E-01  e=6.142E-02  Deinococcus radiodurans
  2xma-assembly1_B  TM=6.676E-01  e=1.478E-01  Deinococcus radiodurans
  2ec2-assembly1_C  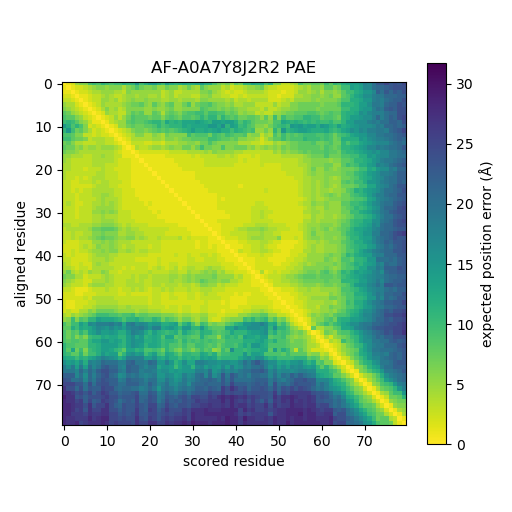TM=6.959E-01  e=7.993E-01  Sulfurisphaera tokodaii
  2zmd-assembly1_A  TM=5.226E-01  e=1.680E+00  Homo sapiens
  6w3k-assembly1_A-2  TM=3.688E-01  e=2.695E+00  Homo sapiens